Protein AF-A0A2I0J492-F1 (afdb_monomer_lite)

pLDDT: mean 73.94, std 15.3, range [39.03, 92.81]

Structure (mmCIF, N/CA/C/O backbone):
data_AF-A0A2I0J492-F1
#
_entry.id   AF-A0A2I0J492-F1
#
loop_
_atom_site.group_PDB
_atom_site.id
_atom_site.type_symbol
_atom_site.label_atom_id
_atom_site.label_alt_id
_atom_site.label_comp_id
_atom_site.label_asym_id
_atom_site.label_entity_id
_atom_site.label_seq_id
_atom_site.pdbx_PDB_ins_code
_atom_site.Cartn_x
_atom_site.Cartn_y
_atom_site.Cartn_z
_atom_site.occupancy
_atom_site.B_iso_or_equiv
_atom_site.auth_seq_id
_atom_site.auth_comp_id
_atom_site.auth_asym_id
_atom_site.auth_atom_id
_atom_site.pdbx_PDB_model_num
ATOM 1 N N . MET A 1 1 ? 30.135 -7.226 6.645 1.00 39.03 1 MET A N 1
ATOM 2 C CA . MET A 1 1 ? 29.066 -6.637 7.476 1.00 39.03 1 MET A CA 1
ATOM 3 C C . MET A 1 1 ? 27.745 -7.108 6.884 1.00 39.03 1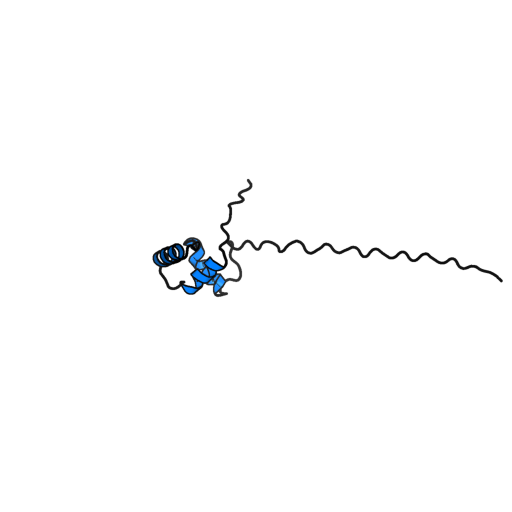 MET A C 1
ATOM 5 O O . MET A 1 1 ? 27.241 -6.489 5.959 1.00 39.03 1 MET A O 1
ATOM 9 N N . ALA A 1 2 ? 27.285 -8.291 7.296 1.00 43.72 2 ALA A N 1
ATOM 10 C CA . ALA A 1 2 ? 26.053 -8.892 6.799 1.00 43.72 2 ALA A CA 1
ATOM 11 C C . ALA A 1 2 ? 24.876 -8.148 7.424 1.00 43.72 2 ALA A C 1
ATOM 13 O O . ALA A 1 2 ? 24.394 -8.491 8.498 1.00 43.72 2 ALA A O 1
ATOM 14 N N . ILE A 1 3 ? 24.466 -7.076 6.763 1.00 46.56 3 ILE A N 1
ATOM 15 C CA . ILE A 1 3 ? 23.185 -6.456 7.024 1.00 46.56 3 ILE A CA 1
ATOM 16 C C . ILE A 1 3 ? 22.187 -7.222 6.149 1.00 46.56 3 ILE A C 1
ATOM 18 O O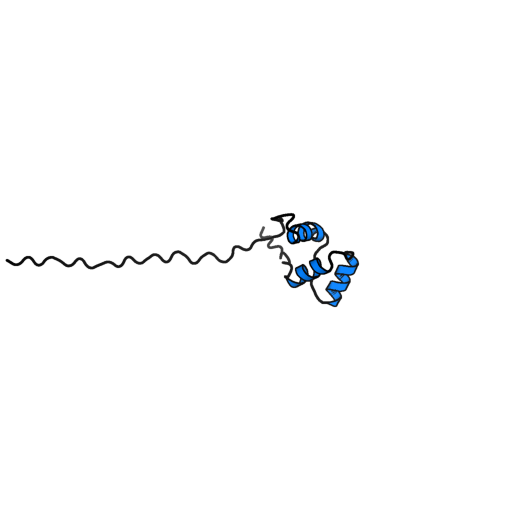 . ILE A 1 3 ? 21.734 -6.740 5.121 1.00 46.56 3 ILE A O 1
ATOM 22 N N . CYS A 1 4 ? 21.849 -8.447 6.565 1.00 43.59 4 CYS A N 1
ATOM 23 C CA . CYS A 1 4 ? 20.500 -8.948 6.327 1.00 43.59 4 CYS A CA 1
ATOM 24 C C . CYS A 1 4 ? 19.588 -8.082 7.205 1.00 43.59 4 CYS A C 1
ATOM 26 O O . CYS A 1 4 ? 19.153 -8.511 8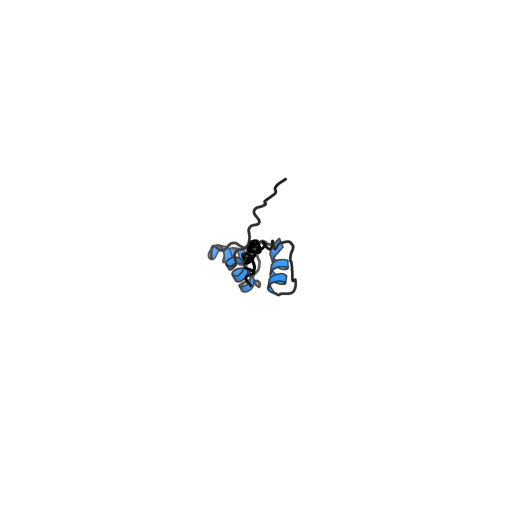.273 1.00 43.59 4 CYS A O 1
ATOM 28 N N . MET A 1 5 ? 19.367 -6.817 6.812 1.00 43.88 5 MET A N 1
ATOM 29 C CA . MET A 1 5 ? 18.160 -6.130 7.251 1.00 43.88 5 MET A CA 1
ATOM 30 C C . MET A 1 5 ? 17.055 -7.067 6.801 1.00 43.88 5 MET A C 1
ATOM 32 O O . MET A 1 5 ? 16.968 -7.371 5.616 1.00 43.88 5 MET A O 1
ATOM 36 N N . ALA A 1 6 ? 16.269 -7.574 7.740 1.00 47.78 6 ALA A N 1
ATOM 37 C CA . ALA A 1 6 ? 15.004 -8.195 7.426 1.00 47.78 6 ALA A CA 1
ATOM 38 C C . ALA A 1 6 ? 14.193 -7.164 6.633 1.00 47.78 6 ALA A C 1
ATOM 40 O O . ALA A 1 6 ? 13.543 -6.291 7.208 1.00 47.78 6 ALA A O 1
ATOM 41 N N . TRP A 1 7 ? 14.317 -7.198 5.308 1.00 54.53 7 TRP A N 1
ATOM 42 C CA . TRP A 1 7 ? 13.425 -6.490 4.422 1.00 54.53 7 TRP A CA 1
ATOM 43 C C . TRP A 1 7 ? 12.072 -7.110 4.695 1.00 54.53 7 TRP A C 1
ATOM 45 O O . TRP A 1 7 ? 11.837 -8.286 4.418 1.00 54.53 7 TRP A O 1
ATOM 55 N N . ASN A 1 8 ? 11.227 -6.348 5.384 1.00 65.94 8 ASN A N 1
ATOM 56 C CA . ASN A 1 8 ? 9.847 -6.718 5.615 1.00 65.94 8 ASN A CA 1
ATOM 57 C C . ASN A 1 8 ? 9.181 -6.705 4.243 1.00 65.94 8 ASN A C 1
ATOM 59 O O . ASN A 1 8 ? 8.698 -5.674 3.779 1.00 65.94 8 ASN A O 1
ATOM 63 N N . LEU A 1 9 ? 9.248 -7.847 3.565 1.00 73.94 9 LEU A N 1
ATOM 64 C CA . LEU A 1 9 ? 8.564 -8.054 2.308 1.00 73.94 9 LEU A CA 1
ATOM 65 C C . LEU A 1 9 ? 7.082 -7.836 2.574 1.00 73.94 9 LEU A C 1
ATOM 67 O O . LEU A 1 9 ? 6.493 -8.430 3.482 1.00 73.94 9 LEU A O 1
ATOM 71 N N . TYR A 1 10 ? 6.482 -6.951 1.794 1.00 81.56 10 TYR A N 1
ATOM 72 C CA . TYR A 1 10 ? 5.056 -6.728 1.893 1.00 81.56 10 TYR A CA 1
ATOM 73 C C . TYR A 1 10 ? 4.324 -7.967 1.382 1.00 81.56 10 TYR A C 1
ATOM 75 O O . TYR A 1 10 ? 4.628 -8.499 0.312 1.00 81.56 10 TYR A O 1
ATOM 83 N N . THR A 1 11 ? 3.342 -8.431 2.147 1.00 86.19 11 THR A N 1
ATOM 84 C CA . THR A 1 11 ? 2.481 -9.521 1.698 1.00 86.19 11 THR A CA 1
ATOM 85 C C . THR A 1 11 ? 1.586 -9.031 0.563 1.00 86.19 11 THR A C 1
ATOM 87 O O . THR A 1 11 ? 1.242 -7.849 0.476 1.00 86.19 11 THR A O 1
ATOM 90 N N . LEU A 1 12 ? 1.156 -9.952 -0.302 1.00 86.81 12 LEU A N 1
ATOM 91 C CA . LEU A 1 12 ? 0.232 -9.625 -1.391 1.00 86.81 12 LEU A CA 1
ATOM 92 C C . LEU A 1 12 ? -1.043 -8.946 -0.866 1.00 86.81 12 LEU A C 1
ATOM 94 O O . LEU A 1 12 ? -1.555 -8.014 -1.481 1.00 86.81 12 LEU A O 1
ATOM 98 N N . GLU A 1 13 ? -1.524 -9.385 0.295 1.00 88.12 13 GLU A N 1
ATOM 99 C CA . GLU A 1 13 ? -2.675 -8.798 0.974 1.00 88.12 13 GLU A CA 1
ATOM 100 C C . GLU A 1 13 ? -2.469 -7.305 1.267 1.00 88.12 13 GLU A C 1
ATOM 102 O O . GLU A 1 13 ? -3.330 -6.490 0.930 1.00 88.12 13 GLU A O 1
ATOM 107 N N . THR A 1 14 ? -1.301 -6.924 1.795 1.00 88.88 14 THR A N 1
ATOM 108 C CA . THR A 1 14 ? -0.931 -5.520 2.015 1.00 88.88 14 THR A CA 1
ATOM 109 C C . THR A 1 14 ? -0.951 -4.714 0.718 1.00 88.88 14 THR A C 1
ATOM 111 O O . THR A 1 14 ? -1.483 -3.599 0.706 1.00 88.88 14 THR A O 1
ATOM 114 N N . LEU A 1 15 ? -0.418 -5.263 -0.381 1.00 88.62 15 LEU A N 1
ATOM 115 C CA . LEU A 1 15 ? -0.401 -4.586 -1.683 1.00 88.62 15 LEU A CA 1
ATOM 116 C C . LEU A 1 15 ? -1.821 -4.372 -2.211 1.00 88.62 15 LEU A C 1
ATOM 118 O O . LEU A 1 15 ? -2.178 -3.257 -2.592 1.00 88.62 15 LEU A O 1
ATOM 122 N N . VAL A 1 16 ? -2.653 -5.413 -2.200 1.00 89.19 16 VAL A N 1
ATOM 123 C CA . VAL A 1 16 ? -4.044 -5.328 -2.667 1.00 89.19 16 VAL A CA 1
ATOM 124 C C . VAL A 1 16 ? -4.826 -4.330 -1.819 1.00 89.19 16 VAL A C 1
ATOM 126 O O . VAL A 1 16 ? -5.552 -3.487 -2.353 1.00 89.19 16 VAL A O 1
ATOM 129 N N . PHE A 1 17 ? -4.650 -4.378 -0.498 1.00 90.06 17 PHE A N 1
ATOM 130 C CA . PHE A 1 17 ? -5.292 -3.443 0.412 1.00 90.06 17 PHE A CA 1
ATOM 131 C C . PHE A 1 17 ? -4.869 -1.995 0.132 1.00 90.06 17 PHE A C 1
ATOM 133 O O . PHE A 1 17 ? -5.710 -1.090 0.117 1.00 90.06 17 PHE A O 1
ATOM 140 N N . TYR A 1 18 ? -3.582 -1.781 -0.149 1.00 89.06 18 TYR A N 1
ATOM 141 C CA . TYR A 1 18 ? -3.034 -0.480 -0.505 1.00 89.06 18 TYR A CA 1
ATOM 142 C C . TYR A 1 18 ? -3.590 0.050 -1.834 1.00 89.06 18 TYR A C 1
ATOM 144 O O . TYR A 1 18 ? -4.064 1.182 -1.870 1.00 89.06 18 TYR A O 1
ATOM 152 N N . VAL A 1 19 ? -3.635 -0.761 -2.897 1.00 89.31 19 VAL A N 1
ATOM 153 C CA . VAL A 1 19 ? -4.197 -0.350 -4.200 1.00 89.31 19 VAL A CA 1
ATOM 154 C C . VAL A 1 19 ? -5.671 0.022 -4.077 1.00 89.31 19 VAL A C 1
ATOM 156 O O . VAL A 1 19 ? -6.096 1.045 -4.614 1.00 89.31 19 VAL A O 1
ATOM 159 N N . LYS A 1 20 ? -6.459 -0.757 -3.330 1.00 89.62 20 LYS A N 1
ATOM 160 C CA . LYS A 1 20 ? -7.894 -0.486 -3.146 1.00 89.62 20 LYS A CA 1
ATOM 161 C C . LYS A 1 20 ? -8.160 0.805 -2.370 1.00 89.62 20 LYS A C 1
ATOM 163 O O . LYS A 1 20 ? -9.169 1.454 -2.613 1.00 89.62 20 LYS A O 1
ATOM 168 N N . ASN A 1 21 ? -7.254 1.190 -1.471 1.00 88.88 21 ASN A N 1
ATOM 169 C CA . ASN A 1 21 ? -7.417 2.336 -0.573 1.00 88.88 21 ASN A CA 1
ATOM 170 C C . ASN A 1 21 ? -6.393 3.456 -0.826 1.00 88.88 21 ASN A C 1
ATOM 172 O O . ASN A 1 21 ? -6.177 4.307 0.038 1.00 88.88 21 ASN A O 1
ATOM 176 N N . HIS A 1 22 ? -5.766 3.493 -2.005 1.00 84.38 22 HIS A N 1
ATOM 177 C CA . HIS A 1 22 ? -4.710 4.462 -2.321 1.00 84.38 22 HIS A CA 1
ATOM 178 C C . HIS A 1 22 ? -5.206 5.921 -2.313 1.00 84.38 22 HIS A C 1
ATOM 180 O O . HIS A 1 22 ? -4.405 6.845 -2.178 1.00 84.38 22 HIS A O 1
ATOM 186 N N . GLN A 1 23 ? -6.519 6.133 -2.434 1.00 85.19 23 GLN A N 1
ATOM 187 C CA . GLN A 1 23 ? -7.162 7.449 -2.372 1.00 85.19 23 GLN A CA 1
ATOM 188 C C . GLN A 1 23 ? -7.264 8.000 -0.940 1.00 85.19 23 GLN A C 1
ATOM 190 O O . GLN A 1 23 ? -7.376 9.211 -0.759 1.00 85.19 23 GLN A 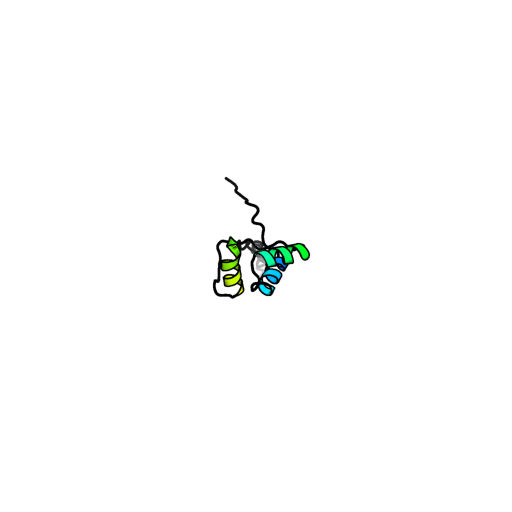O 1
ATOM 195 N N . LEU A 1 24 ? -7.202 7.136 0.080 1.00 87.38 24 LEU A N 1
ATOM 196 C CA . LEU A 1 24 ? -7.271 7.555 1.478 1.00 87.38 24 LEU A CA 1
ATOM 197 C C . LEU A 1 24 ? -5.963 8.214 1.919 1.00 87.38 24 LEU A C 1
ATOM 199 O O . LEU A 1 24 ? -4.865 7.836 1.480 1.00 87.38 24 LEU A O 1
ATOM 203 N N . LYS A 1 25 ? -6.071 9.164 2.855 1.00 89.50 25 LYS A N 1
ATOM 204 C CA . LYS A 1 25 ? -4.899 9.722 3.540 1.00 89.50 25 LYS A CA 1
ATOM 205 C C . LYS A 1 25 ? -4.155 8.601 4.262 1.00 89.50 25 LYS A C 1
ATOM 207 O O . LYS A 1 25 ? -4.761 7.661 4.772 1.00 89.50 25 LYS A O 1
ATOM 212 N N . HIS A 1 26 ? -2.830 8.711 4.342 1.00 87.56 26 HIS A N 1
ATOM 213 C CA . HIS A 1 26 ? -1.995 7.658 4.928 1.00 87.56 26 HIS A CA 1
ATOM 214 C C . HIS A 1 26 ? -2.419 7.286 6.363 1.00 87.56 26 HIS A C 1
ATOM 216 O O . HIS A 1 26 ? -2.484 6.107 6.698 1.00 87.56 26 HIS A O 1
ATOM 222 N N . THR A 1 27 ? -2.814 8.271 7.173 1.00 90.44 27 THR A N 1
ATOM 223 C CA . THR A 1 27 ? -3.325 8.068 8.539 1.00 90.44 27 THR A CA 1
ATOM 224 C C . THR A 1 27 ? -4.610 7.231 8.594 1.00 90.44 27 THR A C 1
ATOM 226 O O . THR A 1 27 ? -4.777 6.422 9.506 1.00 90.44 27 THR A O 1
ATOM 229 N N . GLU A 1 28 ? -5.523 7.402 7.636 1.00 91.38 28 GLU A N 1
ATOM 230 C CA . GLU A 1 28 ? -6.773 6.628 7.554 1.00 91.38 28 GLU A CA 1
ATOM 231 C C . GLU A 1 28 ? -6.526 5.221 7.005 1.00 91.38 28 GLU A C 1
ATOM 233 O O . GLU A 1 28 ? -7.109 4.246 7.482 1.00 91.38 28 GLU A O 1
ATOM 238 N N . TYR A 1 29 ? -5.601 5.103 6.050 1.00 92.12 29 TYR A N 1
ATOM 239 C CA . TYR A 1 29 ? -5.132 3.820 5.537 1.00 92.12 29 TYR A CA 1
ATOM 240 C C . TYR A 1 29 ? -4.526 2.953 6.650 1.00 92.12 29 TYR A C 1
ATOM 242 O O . TYR A 1 29 ? -4.904 1.792 6.770 1.00 92.12 29 TYR A O 1
ATOM 250 N N . ILE A 1 30 ? -3.652 3.510 7.501 1.00 90.94 30 ILE A N 1
ATOM 251 C CA . ILE A 1 30 ? -3.041 2.768 8.619 1.00 90.94 30 ILE A CA 1
ATOM 252 C C . ILE A 1 30 ? -4.107 2.284 9.604 1.00 90.94 30 ILE A C 1
ATOM 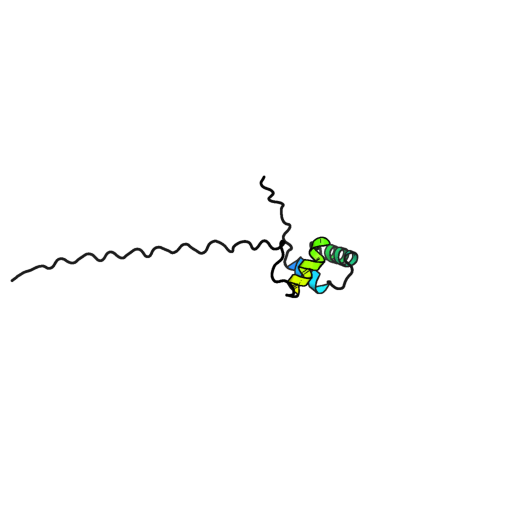254 O O . ILE A 1 30 ? -4.063 1.137 10.042 1.00 90.94 30 ILE A O 1
ATOM 258 N N . GLN A 1 31 ? -5.078 3.134 9.946 1.00 92.81 31 GLN A N 1
ATOM 259 C CA . GLN A 1 31 ? -6.178 2.738 10.829 1.00 92.81 31 GLN A CA 1
ATOM 260 C C . GLN A 1 31 ? -7.007 1.606 10.215 1.00 92.81 31 GLN A C 1
ATOM 262 O O . GLN A 1 31 ? -7.297 0.619 10.886 1.00 92.81 31 GLN A O 1
ATOM 267 N N . SER A 1 32 ? -7.321 1.705 8.924 1.00 91.06 32 SER A N 1
ATOM 268 C CA . SER A 1 32 ? -8.084 0.675 8.217 1.00 91.06 32 SER A CA 1
ATOM 269 C C . SER A 1 32 ? -7.307 -0.641 8.089 1.00 91.06 32 SER A C 1
ATOM 271 O O . SER A 1 32 ? -7.890 -1.706 8.282 1.00 91.06 32 SER A O 1
ATOM 273 N N . ALA A 1 33 ? -5.995 -0.576 7.841 1.00 90.69 33 ALA A N 1
ATOM 274 C CA . ALA A 1 33 ? -5.111 -1.741 7.815 1.00 90.69 33 ALA A CA 1
ATOM 275 C C . ALA A 1 33 ? -5.057 -2.418 9.193 1.00 90.69 33 ALA A C 1
ATOM 277 O O . ALA A 1 33 ? -5.220 -3.631 9.298 1.00 90.69 33 ALA A O 1
ATOM 278 N N . ARG A 1 34 ? -4.940 -1.627 10.270 1.00 90.56 34 ARG A N 1
ATOM 279 C CA . ARG A 1 34 ? -4.941 -2.125 11.652 1.00 90.56 34 ARG A CA 1
ATOM 280 C C . ARG A 1 34 ? -6.251 -2.825 12.016 1.00 90.56 34 ARG A C 1
ATOM 282 O O . ARG A 1 34 ? -6.214 -3.870 12.663 1.00 90.56 34 ARG A O 1
ATOM 289 N N . ASN A 1 35 ? -7.388 -2.293 11.571 1.00 91.62 35 ASN A N 1
ATOM 290 C CA . ASN A 1 35 ? -8.697 -2.917 11.781 1.00 91.62 35 ASN A CA 1
ATOM 291 C C . ASN A 1 35 ? -8.814 -4.275 11.076 1.00 91.62 35 ASN A C 1
ATOM 293 O O . ASN A 1 35 ? -9.499 -5.161 11.573 1.00 91.62 35 ASN A O 1
ATOM 297 N N . GLN A 1 36 ? -8.125 -4.443 9.945 1.00 88.12 36 GLN A N 1
ATOM 298 C CA . GLN A 1 36 ? -8.075 -5.696 9.188 1.00 88.12 36 GLN A CA 1
ATOM 299 C C . GLN A 1 36 ? -6.905 -6.600 9.602 1.00 88.12 36 GLN A C 1
ATOM 301 O O . GLN A 1 36 ? -6.767 -7.684 9.054 1.00 88.12 36 GLN A O 1
ATOM 306 N N . GLN A 1 37 ? -6.089 -6.184 10.582 1.00 87.94 37 GLN A N 1
ATOM 307 C CA . GLN A 1 37 ? -4.867 -6.880 11.014 1.00 87.94 37 GLN A CA 1
ATOM 308 C C . GLN A 1 37 ? -3.843 -7.082 9.880 1.00 87.94 37 GLN A C 1
ATOM 310 O O . GLN A 1 37 ? -3.025 -7.997 9.923 1.00 87.94 37 GLN A O 1
ATOM 315 N N . ILE A 1 38 ? -3.858 -6.193 8.883 1.00 88.50 38 ILE A N 1
ATOM 316 C CA . ILE A 1 38 ? -2.967 -6.238 7.723 1.00 88.50 38 ILE A CA 1
ATOM 317 C C . ILE A 1 38 ? -1.754 -5.331 7.989 1.00 88.50 38 ILE A C 1
ATOM 319 O O . ILE A 1 38 ? -1.927 -4.204 8.474 1.00 88.50 38 ILE A O 1
ATOM 323 N N . PRO A 1 39 ? -0.525 -5.758 7.645 1.00 87.06 39 PRO A N 1
ATOM 324 C CA . PRO A 1 39 ? 0.647 -4.890 7.680 1.00 87.06 39 PRO A CA 1
ATOM 325 C C . PRO A 1 39 ? 0.454 -3.673 6.769 1.00 87.06 39 PRO A C 1
ATOM 327 O O . PRO A 1 39 ? 0.016 -3.808 5.627 1.00 87.06 39 PRO A O 1
ATOM 330 N N . SER A 1 40 ? 0.787 -2.474 7.242 1.00 86.56 40 SER A N 1
ATOM 331 C CA . SER A 1 40 ? 0.673 -1.248 6.445 1.00 86.56 40 SER A CA 1
ATOM 332 C C . SER A 1 40 ? 1.949 -0.961 5.654 1.00 86.56 40 SER A C 1
ATOM 334 O O . SER A 1 40 ? 3.046 -1.071 6.201 1.00 86.56 40 SER A O 1
ATOM 336 N N . VAL A 1 41 ? 1.804 -0.496 4.410 1.00 86.12 41 VAL A N 1
ATOM 337 C CA . VAL A 1 41 ? 2.919 0.036 3.605 1.00 86.12 41 VAL A CA 1
ATOM 338 C C . VAL A 1 41 ? 3.537 1.253 4.295 1.00 86.12 41 VAL A C 1
ATOM 340 O O . VAL A 1 41 ? 2.803 2.097 4.817 1.00 86.12 41 VAL A O 1
ATOM 343 N N . THR A 1 42 ? 4.868 1.367 4.297 1.00 87.12 42 THR A N 1
ATOM 344 C CA . THR A 1 42 ? 5.552 2.533 4.871 1.00 87.12 42 THR A CA 1
ATOM 345 C C . THR A 1 42 ? 5.289 3.807 4.060 1.00 87.12 42 THR A C 1
ATOM 347 O O . THR A 1 42 ? 4.966 3.787 2.871 1.00 87.12 42 THR A O 1
ATOM 350 N N . PHE A 1 43 ? 5.431 4.964 4.706 1.00 83.06 43 PHE A N 1
ATOM 351 C CA . PHE A 1 43 ? 5.186 6.246 4.046 1.00 83.06 43 PHE A CA 1
ATOM 352 C C . PHE A 1 43 ? 6.154 6.519 2.883 1.00 83.06 43 PHE A C 1
ATOM 354 O O . PHE A 1 43 ? 5.740 7.076 1.866 1.00 83.06 43 PHE A O 1
ATOM 361 N N . ILE A 1 44 ? 7.417 6.106 3.022 1.00 83.19 44 ILE A N 1
ATOM 362 C CA . ILE A 1 44 ? 8.468 6.320 2.017 1.00 83.19 44 ILE A CA 1
ATOM 363 C C . ILE A 1 44 ? 8.213 5.516 0.736 1.00 83.19 44 ILE A C 1
ATOM 365 O O . ILE A 1 44 ? 8.412 6.036 -0.360 1.00 83.19 44 ILE A O 1
ATOM 369 N N . ASP A 1 45 ? 7.667 4.304 0.866 1.00 82.06 45 ASP A N 1
ATOM 370 C CA . ASP A 1 45 ? 7.412 3.416 -0.271 1.00 82.06 45 ASP A CA 1
ATOM 371 C C . ASP A 1 45 ? 6.095 3.735 -0.977 1.00 82.06 45 ASP A C 1
ATOM 373 O O . ASP A 1 45 ? 5.875 3.320 -2.110 1.00 82.06 45 ASP A O 1
ATOM 377 N N . ARG A 1 46 ? 5.207 4.510 -0.346 1.00 85.75 46 ARG A N 1
ATOM 378 C CA . ARG A 1 46 ? 3.847 4.778 -0.830 1.00 85.75 46 ARG A CA 1
ATOM 379 C C . ARG A 1 46 ? 3.809 5.236 -2.297 1.00 85.75 46 ARG A C 1
ATOM 381 O O . ARG A 1 46 ? 2.996 4.743 -3.082 1.00 85.75 46 ARG A O 1
ATOM 388 N N . LYS A 1 47 ? 4.659 6.200 -2.659 1.00 85.25 47 LYS A N 1
ATOM 389 C CA . LYS A 1 47 ? 4.719 6.759 -4.016 1.00 85.25 47 LYS A CA 1
ATOM 390 C C . LYS A 1 47 ? 5.359 5.793 -5.026 1.00 85.25 47 LYS A C 1
ATOM 392 O O . LYS A 1 47 ? 4.656 5.450 -5.976 1.00 85.25 47 LYS A O 1
ATOM 397 N N . PRO A 1 48 ? 6.609 5.324 -4.837 1.00 84.38 48 PRO A N 1
ATOM 398 C CA . PRO A 1 48 ? 7.233 4.409 -5.793 1.00 84.38 48 PRO A CA 1
ATOM 399 C C . PRO A 1 48 ? 6.450 3.096 -5.934 1.00 84.38 48 PRO A C 1
ATOM 401 O O . PRO A 1 48 ? 6.276 2.607 -7.044 1.00 84.38 48 PRO A O 1
ATOM 404 N N . LEU A 1 49 ? 5.871 2.565 -4.851 1.00 84.81 49 LEU A N 1
ATOM 405 C CA . LEU A 1 49 ? 5.055 1.350 -4.901 1.00 84.81 49 LEU A CA 1
ATOM 406 C C . LEU A 1 49 ? 3.799 1.533 -5.762 1.00 84.81 49 LEU A C 1
ATOM 408 O O . LEU A 1 49 ? 3.440 0.645 -6.529 1.00 84.81 49 LEU A O 1
ATOM 412 N N . LEU A 1 50 ? 3.127 2.686 -5.663 1.00 86.56 50 LEU A N 1
ATOM 413 C CA . LEU A 1 50 ? 1.943 2.965 -6.478 1.00 86.56 50 LEU A CA 1
ATOM 414 C C . LEU A 1 50 ? 2.302 3.148 -7.955 1.00 86.56 50 LEU A C 1
ATOM 416 O O . LEU A 1 50 ? 1.569 2.676 -8.818 1.00 86.56 50 LEU A O 1
ATOM 420 N N . GLU A 1 51 ? 3.411 3.825 -8.246 1.00 86.94 51 GLU A N 1
ATOM 421 C CA . GLU A 1 51 ? 3.899 3.988 -9.616 1.00 86.94 51 GLU A CA 1
ATOM 422 C C . GLU A 1 51 ? 4.273 2.637 -10.234 1.00 86.94 51 GLU A C 1
ATOM 424 O O . GLU A 1 51 ? 3.928 2.393 -11.389 1.00 86.94 51 GLU A O 1
ATOM 429 N N . TYR A 1 52 ? 4.869 1.734 -9.450 1.00 87.06 52 TYR A N 1
ATOM 430 C CA . TYR A 1 52 ? 5.172 0.368 -9.876 1.00 87.06 52 TYR A CA 1
ATOM 431 C C . TYR A 1 52 ? 3.897 -0.430 -10.165 1.00 87.06 52 TYR A C 1
ATOM 433 O O . TYR A 1 52 ? 3.733 -0.995 -11.241 1.00 87.06 52 TYR A O 1
ATOM 441 N N . LEU A 1 53 ? 2.930 -0.394 -9.244 1.00 85.00 53 LEU A N 1
ATOM 442 C CA . LEU A 1 53 ? 1.642 -1.084 -9.391 1.00 85.00 53 LEU A CA 1
ATOM 443 C C . LEU A 1 53 ? 0.795 -0.550 -10.556 1.00 85.00 53 LEU A C 1
ATOM 445 O O . LEU A 1 53 ? -0.054 -1.266 -11.079 1.00 85.00 53 LEU A O 1
ATOM 449 N N . GLN A 1 54 ? 1.011 0.704 -10.957 1.00 86.38 54 GLN A N 1
ATOM 450 C CA . GLN A 1 54 ? 0.379 1.322 -12.124 1.00 86.38 54 GLN A CA 1
ATOM 451 C C . GLN A 1 54 ? 1.149 1.079 -13.431 1.00 86.38 54 GLN A C 1
ATOM 453 O O . GLN A 1 54 ? 0.662 1.483 -14.485 1.00 86.38 54 GLN A O 1
ATOM 458 N N . GLY A 1 55 ? 2.338 0.470 -13.378 1.00 83.44 55 GLY A N 1
ATOM 459 C CA . GLY A 1 55 ? 3.199 0.264 -14.545 1.00 83.44 55 GLY A CA 1
ATOM 460 C C . GLY A 1 55 ? 3.858 1.543 -15.070 1.00 83.44 55 GLY A C 1
ATOM 461 O O . GLY A 1 55 ? 4.196 1.619 -16.245 1.00 83.44 55 GLY A O 1
ATOM 462 N N . LYS A 1 56 ? 4.011 2.579 -14.232 1.00 84.06 56 LYS A N 1
ATOM 463 C CA . LYS A 1 56 ? 4.785 3.788 -14.579 1.00 84.06 56 LYS A CA 1
ATOM 464 C C . LYS A 1 56 ? 6.288 3.573 -14.432 1.00 84.06 56 LYS A C 1
ATOM 466 O O . LYS A 1 56 ? 7.060 4.269 -15.082 1.00 84.06 56 LYS A O 1
ATOM 471 N N . ILE A 1 57 ? 6.678 2.661 -13.545 1.00 80.44 57 ILE A N 1
ATOM 472 C CA . ILE A 1 57 ? 8.062 2.241 -13.339 1.00 80.44 57 ILE A CA 1
ATOM 473 C C . ILE A 1 57 ? 8.125 0.716 -13.429 1.00 80.44 57 ILE A C 1
ATOM 475 O O . ILE A 1 57 ? 7.269 0.032 -12.872 1.00 80.44 57 ILE A O 1
ATOM 479 N N . ASP A 1 58 ? 9.133 0.195 -14.127 1.00 70.56 58 ASP A N 1
ATOM 480 C CA . ASP A 1 58 ? 9.327 -1.249 -14.325 1.00 70.56 58 ASP A CA 1
ATOM 481 C C . ASP A 1 58 ? 10.134 -1.898 -13.193 1.00 70.56 58 ASP A C 1
ATOM 483 O O . ASP A 1 58 ? 10.063 -3.106 -12.971 1.00 70.56 58 ASP A O 1
ATOM 487 N N . THR A 1 59 ? 10.900 -1.095 -12.456 1.00 68.25 59 THR A N 1
ATOM 488 C CA . THR A 1 59 ? 11.764 -1.534 -11.359 1.00 68.25 59 THR A CA 1
ATOM 489 C C . THR A 1 59 ? 11.838 -0.463 -10.278 1.00 68.25 59 THR A C 1
ATOM 491 O O . THR A 1 59 ? 11.775 0.736 -10.546 1.00 68.25 59 THR A O 1
ATOM 494 N N . THR A 1 60 ? 11.976 -0.899 -9.029 1.00 67.62 60 THR A N 1
ATOM 495 C CA . THR A 1 60 ? 12.302 -0.034 -7.892 1.00 67.62 60 THR A CA 1
ATOM 496 C C . THR A 1 60 ? 13.375 -0.732 -7.067 1.00 67.62 60 THR A C 1
ATOM 498 O O . THR A 1 60 ? 13.390 -1.961 -7.004 1.00 67.62 60 THR A O 1
ATOM 501 N N . ASP A 1 61 ? 14.256 0.043 -6.438 1.00 65.69 61 ASP A N 1
ATOM 502 C CA . ASP A 1 61 ? 15.345 -0.473 -5.593 1.00 65.69 61 ASP A CA 1
ATOM 503 C C . ASP A 1 61 ? 14.803 -1.383 -4.474 1.00 65.69 61 ASP A C 1
ATOM 505 O O . ASP A 1 61 ? 15.418 -2.380 -4.131 1.00 65.69 61 ASP A O 1
ATOM 509 N N . ALA A 1 62 ? 13.575 -1.113 -4.011 1.00 64.75 62 ALA A N 1
ATOM 510 C CA . ALA A 1 62 ? 12.863 -1.878 -2.988 1.00 64.75 62 ALA A CA 1
ATOM 511 C C . ALA A 1 62 ? 12.294 -3.248 -3.436 1.00 64.75 62 ALA A C 1
ATOM 513 O O . ALA A 1 62 ? 11.647 -3.922 -2.633 1.00 64.75 62 ALA A O 1
ATOM 514 N N . ILE A 1 63 ? 12.493 -3.685 -4.687 1.00 67.50 63 ILE A N 1
ATOM 515 C CA . ILE A 1 63 ? 12.104 -5.035 -5.128 1.00 67.50 63 ILE A CA 1
ATOM 516 C C . ILE A 1 63 ? 13.358 -5.901 -5.221 1.00 67.50 63 ILE A C 1
ATOM 518 O O . ILE A 1 63 ? 14.052 -5.921 -6.237 1.00 67.50 63 ILE A O 1
ATOM 522 N N . GLU A 1 64 ? 13.601 -6.690 -4.178 1.00 67.44 64 GLU A N 1
ATOM 523 C CA . GLU A 1 64 ? 14.504 -7.832 -4.278 1.00 67.44 64 GLU A CA 1
ATOM 524 C C . GLU A 1 64 ? 13.795 -8.946 -5.060 1.00 67.44 64 GLU A C 1
ATOM 526 O O . GLU A 1 64 ? 12.982 -9.702 -4.520 1.00 67.44 64 GLU A O 1
ATOM 531 N N . LEU A 1 65 ? 14.076 -9.041 -6.365 1.00 61.09 65 LEU A N 1
ATOM 532 C CA . LEU A 1 65 ? 13.748 -10.246 -7.123 1.00 61.09 65 LEU A CA 1
ATOM 533 C C . LEU A 1 65 ? 14.618 -11.377 -6.581 1.00 61.09 65 LEU A C 1
ATOM 535 O O . LEU A 1 65 ? 15.779 -11.523 -6.964 1.00 61.09 65 LEU A O 1
ATOM 539 N N . PHE A 1 66 ? 14.050 -12.198 -5.701 1.00 59.22 66 PHE A N 1
ATOM 540 C CA . PHE A 1 66 ? 14.660 -13.476 -5.374 1.00 59.22 66 PHE A CA 1
ATOM 541 C C . PHE A 1 66 ? 14.821 -14.256 -6.682 1.00 59.22 66 PHE A C 1
ATOM 543 O O . PHE A 1 66 ? 13.822 -14.453 -7.386 1.00 59.22 66 PHE A O 1
ATOM 550 N N . PRO A 1 67 ? 16.042 -14.689 -7.045 1.00 50.22 67 PRO A N 1
ATOM 551 C CA . PRO A 1 67 ? 16.199 -15.585 -8.171 1.00 50.22 67 PRO A CA 1
ATOM 552 C C . PRO A 1 67 ? 15.338 -16.814 -7.880 1.00 50.22 67 PRO A C 1
ATOM 554 O O . PRO A 1 67 ? 15.534 -17.501 -6.874 1.00 50.22 67 PRO A O 1
ATOM 557 N N . SER A 1 68 ? 14.342 -17.049 -8.739 1.00 48.53 68 SER A N 1
ATOM 558 C CA . SER A 1 68 ? 13.632 -18.325 -8.768 1.00 48.53 68 SER A CA 1
ATOM 559 C C . SER A 1 68 ? 14.698 -19.416 -8.810 1.00 48.53 68 SER A C 1
ATOM 561 O O . SER A 1 68 ? 15.690 -19.252 -9.524 1.00 48.53 68 SER A O 1
ATOM 563 N N . ALA A 1 69 ? 14.538 -20.430 -7.957 1.00 59.22 69 ALA A N 1
ATOM 564 C CA . ALA A 1 69 ? 15.530 -21.456 -7.652 1.00 59.22 69 ALA A CA 1
ATOM 565 C C . ALA A 1 69 ? 16.396 -21.833 -8.872 1.00 59.22 69 ALA A C 1
ATOM 567 O O . ALA A 1 69 ? 15.853 -21.941 -9.975 1.00 59.22 69 ALA A O 1
ATOM 568 N N . PRO A 1 70 ? 17.719 -22.039 -8.694 1.00 55.06 70 PRO A N 1
ATOM 569 C CA . PRO A 1 70 ? 18.620 -22.326 -9.804 1.00 55.06 70 PRO A CA 1
ATOM 570 C C . PRO A 1 70 ? 18.026 -23.443 -10.658 1.00 55.06 70 PRO A C 1
ATOM 572 O O . PRO A 1 70 ? 17.645 -24.492 -10.131 1.00 55.06 70 PRO A O 1
ATOM 575 N N . ALA A 1 71 ? 17.895 -23.168 -11.960 1.00 61.12 71 ALA A N 1
ATOM 576 C CA . ALA A 1 71 ? 17.386 -24.122 -12.932 1.00 61.12 71 ALA A CA 1
ATOM 577 C C . ALA A 1 71 ? 18.058 -25.487 -12.698 1.00 61.12 71 ALA A C 1
ATOM 579 O O . ALA A 1 71 ? 19.269 -25.515 -12.447 1.00 61.12 71 ALA A O 1
ATOM 580 N N . PRO A 1 72 ? 17.302 -26.603 -12.730 1.00 59.84 72 PRO A N 1
ATOM 581 C CA . PRO A 1 72 ? 17.882 -27.921 -12.523 1.00 59.84 72 PRO A CA 1
ATOM 582 C C . PRO A 1 72 ? 19.056 -28.087 -13.489 1.00 59.84 72 PRO A C 1
ATOM 584 O O . PRO A 1 72 ? 18.923 -27.809 -14.682 1.00 59.84 72 PRO A O 1
ATOM 587 N N . ALA A 1 73 ? 20.218 -28.451 -12.936 1.00 61.56 73 ALA A N 1
ATOM 588 C CA . ALA A 1 73 ? 21.457 -28.613 -13.683 1.00 61.56 73 ALA A CA 1
ATOM 589 C C . ALA A 1 73 ? 21.209 -29.453 -14.947 1.00 61.56 73 ALA A C 1
ATOM 591 O O . ALA A 1 73 ? 20.407 -30.392 -14.886 1.00 61.56 73 ALA A O 1
ATOM 592 N N . PRO A 1 74 ? 21.872 -29.148 -16.079 1.00 62.16 74 PRO A N 1
ATOM 593 C CA . PRO A 1 74 ? 21.790 -30.001 -17.252 1.00 62.16 74 PRO A CA 1
ATOM 594 C C . PRO A 1 74 ? 22.242 -31.398 -16.830 1.00 62.16 74 PRO A C 1
ATOM 596 O O . PRO A 1 74 ? 23.406 -31.604 -16.489 1.00 62.16 74 PRO A O 1
ATOM 599 N N . VAL A 1 75 ? 21.294 -32.336 -16.785 1.00 61.41 75 VAL A N 1
ATOM 600 C CA . VAL A 1 75 ? 21.598 -33.756 -16.657 1.00 61.41 75 VAL A CA 1
ATOM 601 C C . VAL A 1 75 ? 22.491 -34.082 -17.842 1.00 61.41 75 VAL A C 1
ATOM 603 O O . VAL A 1 75 ? 22.073 -33.978 -18.995 1.00 61.41 75 VAL A O 1
ATOM 606 N N . ALA A 1 76 ? 23.767 -34.328 -17.551 1.00 60.09 76 ALA A N 1
ATOM 607 C CA . ALA A 1 76 ? 24.711 -34.804 -18.535 1.00 60.09 76 ALA A CA 1
ATOM 608 C C . ALA A 1 76 ? 24.088 -36.061 -19.137 1.00 60.09 76 ALA A C 1
ATOM 610 O O . ALA A 1 76 ? 23.802 -37.015 -18.417 1.00 60.09 76 ALA A O 1
ATOM 611 N N . SER A 1 77 ? 23.779 -36.009 -20.428 1.00 61.12 77 SER A N 1
ATOM 612 C CA . SER A 1 77 ? 23.393 -37.185 -21.183 1.00 61.12 77 SER A CA 1
ATOM 613 C C . SER A 1 77 ? 24.550 -38.169 -21.063 1.00 61.12 77 SER A C 1
ATOM 615 O O . SER A 1 77 ? 25.590 -37.956 -21.683 1.00 61.12 77 SER A O 1
ATOM 617 N N . ASP A 1 78 ? 24.399 -39.183 -20.211 1.00 58.69 78 ASP A N 1
ATOM 618 C CA . ASP A 1 78 ? 25.288 -40.334 -20.188 1.00 58.69 78 ASP A CA 1
ATOM 619 C C . ASP A 1 78 ? 25.300 -40.917 -21.604 1.00 58.69 78 ASP A C 1
ATOM 621 O O . ASP A 1 78 ? 24.298 -41.432 -22.111 1.00 58.69 78 ASP A O 1
ATOM 625 N N . ASP A 1 79 ? 26.437 -40.729 -22.266 1.00 58.62 79 ASP A N 1
ATOM 626 C CA . ASP A 1 79 ? 26.789 -41.317 -23.544 1.00 58.62 79 ASP A CA 1
ATOM 627 C C . ASP A 1 79 ? 26.674 -42.839 -23.400 1.00 58.62 79 ASP A C 1
ATOM 629 O O . ASP A 1 79 ? 27.462 -43.490 -22.708 1.00 58.62 79 ASP A O 1
ATOM 633 N N . VAL A 1 80 ? 25.625 -43.407 -23.999 1.00 58.06 80 VAL A N 1
ATOM 634 C CA . VAL A 1 80 ? 25.474 -44.852 -24.161 1.00 58.06 80 VAL A CA 1
ATOM 635 C C . VAL A 1 80 ? 26.649 -45.323 -25.013 1.00 58.06 80 VAL A C 1
ATOM 637 O O . VAL A 1 80 ? 26.611 -45.275 -26.241 1.00 58.06 80 VAL A O 1
ATOM 640 N N . SER A 1 81 ? 27.700 -45.789 -24.340 1.00 55.50 81 SER A N 1
ATOM 641 C CA . SER A 1 81 ? 28.776 -46.564 -24.944 1.00 55.50 81 SER A CA 1
ATOM 642 C C . SER A 1 81 ? 28.172 -47.802 -25.605 1.00 55.50 81 SER A C 1
ATOM 644 O O . SER A 1 81 ? 27.830 -48.783 -24.942 1.00 55.50 81 SER A O 1
ATOM 646 N N . MET A 1 82 ? 28.024 -47.752 -26.928 1.00 66.19 82 MET A N 1
AT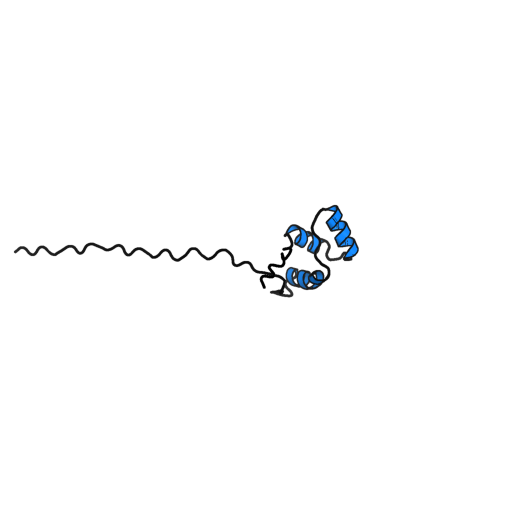OM 647 C CA . MET A 1 82 ? 27.832 -48.949 -27.738 1.00 66.19 82 MET A CA 1
ATOM 648 C C . MET A 1 82 ? 29.083 -49.830 -27.613 1.00 66.19 82 MET A C 1
ATOM 650 O O . MET A 1 82 ? 30.182 -49.341 -27.878 1.00 66.19 82 MET A O 1
ATOM 654 N N . PRO A 1 83 ? 28.965 -51.124 -27.267 1.00 62.50 83 PRO A N 1
ATOM 655 C CA . PRO A 1 83 ? 30.075 -52.043 -27.437 1.00 62.50 83 PRO A CA 1
ATOM 656 C C . PRO A 1 83 ? 30.293 -52.287 -28.935 1.00 62.50 83 PRO A C 1
ATOM 658 O O . PRO A 1 83 ? 29.414 -52.779 -29.646 1.00 62.50 83 PRO A O 1
ATOM 661 N N . GLU A 1 84 ? 31.482 -51.915 -29.397 1.00 59.50 84 GLU A N 1
ATOM 662 C CA . GLU A 1 84 ? 32.041 -52.241 -30.704 1.00 59.50 84 GLU A CA 1
ATOM 663 C C . GLU A 1 84 ? 32.012 -53.766 -30.909 1.00 59.50 84 GLU A C 1
ATOM 665 O O . GLU A 1 84 ? 32.733 -54.523 -30.257 1.00 59.50 84 GLU A O 1
ATOM 670 N N . ALA A 1 85 ? 31.122 -54.238 -31.785 1.00 58.12 85 ALA A N 1
ATOM 671 C CA . ALA A 1 85 ? 31.075 -55.634 -32.191 1.00 58.12 85 ALA A CA 1
ATOM 672 C C . ALA A 1 85 ? 32.227 -55.905 -33.168 1.00 58.12 85 ALA A C 1
ATOM 674 O O . ALA A 1 85 ? 32.229 -55.416 -34.298 1.00 58.12 85 ALA A O 1
ATOM 675 N N . ALA A 1 86 ? 33.205 -56.688 -32.714 1.00 65.06 86 ALA A N 1
ATOM 676 C CA . ALA A 1 86 ? 34.319 -57.169 -33.518 1.00 65.06 86 ALA A CA 1
ATOM 677 C C . ALA A 1 86 ? 33.831 -57.908 -34.786 1.00 65.06 86 ALA A C 1
ATOM 679 O O . ALA A 1 86 ? 32.925 -58.745 -34.692 1.00 65.06 86 ALA A O 1
ATOM 680 N N . PRO A 1 87 ? 34.440 -57.676 -35.963 1.00 63.97 87 PRO A N 1
ATOM 681 C CA . PRO A 1 87 ? 34.169 -58.483 -37.142 1.00 63.97 87 PRO A CA 1
ATOM 682 C C . PRO A 1 87 ? 34.858 -59.843 -36.983 1.00 63.97 87 PRO A C 1
ATOM 684 O O . PRO A 1 87 ? 36.078 -59.938 -36.866 1.00 63.97 87 PRO A O 1
ATOM 687 N N . THR A 1 88 ? 34.069 -60.914 -36.973 1.00 68.75 88 THR A N 1
ATOM 688 C CA . THR A 1 88 ? 34.583 -62.272 -37.162 1.00 68.75 88 THR A CA 1
ATOM 689 C C . THR A 1 88 ? 34.789 -62.483 -38.657 1.00 68.75 88 THR A C 1
ATOM 691 O O . THR A 1 88 ? 33.844 -62.723 -39.403 1.00 68.75 88 THR A O 1
ATOM 694 N N . ASP A 1 89 ? 36.037 -62.337 -39.101 1.00 55.88 89 ASP A N 1
ATOM 695 C CA . ASP A 1 89 ? 36.461 -62.763 -40.430 1.00 55.88 89 ASP A CA 1
ATOM 696 C C . ASP A 1 89 ? 36.544 -64.298 -40.448 1.00 55.88 89 ASP A C 1
ATOM 698 O O . ASP A 1 89 ? 37.187 -64.930 -39.606 1.00 55.88 89 ASP A O 1
ATOM 702 N N . SER A 1 90 ? 35.790 -64.917 -41.348 1.00 61.19 90 SER A N 1
ATOM 703 C CA . SER A 1 90 ? 35.833 -66.352 -41.612 1.00 61.19 90 SER A CA 1
ATOM 704 C C . SER A 1 90 ? 35.420 -66.590 -43.056 1.00 61.19 90 SER A C 1
ATOM 706 O O . SER A 1 90 ? 34.235 -66.798 -43.320 1.00 61.19 90 SER A O 1
ATOM 708 N N . ARG A 1 91 ? 36.391 -66.578 -43.979 1.00 53.59 91 ARG A N 1
ATOM 709 C CA . ARG A 1 91 ? 36.429 -67.508 -45.118 1.00 53.59 91 ARG A CA 1
ATOM 710 C C . ARG A 1 91 ? 37.787 -67.562 -45.809 1.00 53.59 91 ARG A C 1
ATOM 712 O O . ARG A 1 91 ? 38.279 -66.495 -46.223 1.00 53.59 91 ARG A O 1
#

Organism: Punica granatum (NCBI:txid22663)

InterPro domains:
  IPR007852 Cdc73/Parafibromin [PTHR12466] (9-66)
  IPR032041 Paf1 complex subunit Cdc73, N-terminal domain [PF16050] (8-71)

Radius of gyration: 27.9 Å; chains: 1; bounding box: 45×77×57 Å

Secondary structure (DSSP, 8-state):
--------PPPHHHHHHHHHTTTS-HHHHHHHHHHTTPPPPPTTTHHHHHHHHTTS-S--TT---PPPS----------------------

Foldseek 3Di:
DPPPVVLVPADPVQLVLCQVCVVDDLVVSVVVCVVVVHDHDDPVCSVVSVCCVVVVDVDDPSDDPDPDPPDPPPPPPPPPPDPDDDDDDDD

Sequence (91 aa):
MAICMAWNLYTLETLVFYVKNHQLKHTEYIQSARNQQIPSVTFIDRKPLLEYLQGKIDTTDAIELFPSAPAPAPVASDDVSMPEAAPTDSR